Protein AF-A0A2N5JLS3-F1 (afdb_mo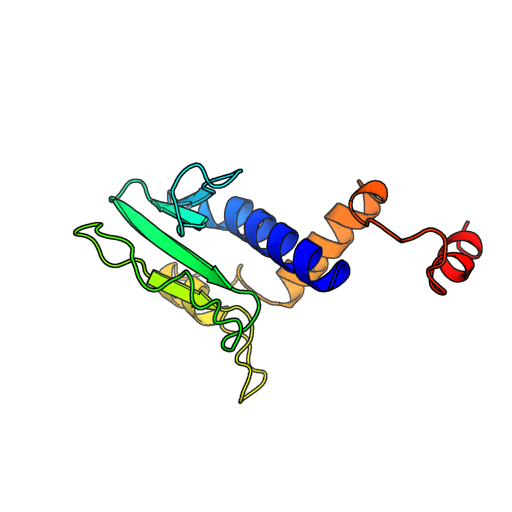nomer_lite)

Structure (mmCIF, N/CA/C/O backbone):
data_AF-A0A2N5JLS3-F1
#
_entry.id   AF-A0A2N5JLS3-F1
#
loop_
_atom_site.group_PDB
_atom_site.id
_atom_site.type_symbol
_atom_site.label_atom_id
_atom_site.label_alt_id
_atom_site.label_comp_id
_atom_site.label_asym_id
_atom_site.label_entity_id
_atom_site.label_seq_id
_atom_site.pdbx_PDB_ins_code
_atom_site.Cartn_x
_atom_site.Cartn_y
_atom_site.Cartn_z
_atom_site.occupancy
_atom_site.B_iso_or_equiv
_atom_site.auth_seq_id
_atom_site.auth_comp_id
_atom_site.auth_asym_id
_atom_site.auth_atom_id
_atom_site.pdbx_PDB_model_num
ATOM 1 N N . MET A 1 1 ? 4.395 8.371 -17.034 1.00 54.50 1 MET A N 1
ATOM 2 C CA . MET A 1 1 ? 2.921 8.276 -16.988 1.00 54.50 1 MET A CA 1
ATOM 3 C C . MET A 1 1 ? 2.427 6.828 -16.966 1.00 54.50 1 MET A C 1
ATOM 5 O O . MET A 1 1 ? 2.020 6.417 -15.894 1.00 54.50 1 MET A O 1
ATOM 9 N N . SER A 1 2 ? 2.507 6.022 -18.043 1.00 68.25 2 SER A N 1
ATOM 10 C CA . SER A 1 2 ? 1.970 4.631 -18.036 1.00 68.25 2 SER A CA 1
ATOM 11 C C . SER A 1 2 ? 2.539 3.747 -16.906 1.00 68.25 2 SER A C 1
ATOM 13 O O . SER A 1 2 ? 1.787 3.227 -16.084 1.00 68.25 2 SER A O 1
ATOM 15 N N . ALA A 1 3 ? 3.869 3.685 -16.768 1.00 73.19 3 ALA A N 1
ATOM 16 C CA . ALA A 1 3 ? 4.519 2.890 -15.718 1.00 73.19 3 ALA A CA 1
ATOM 17 C C . ALA A 1 3 ? 4.200 3.368 -14.288 1.00 73.19 3 ALA A C 1
ATOM 19 O O . ALA A 1 3 ? 4.138 2.563 -13.367 1.00 73.19 3 ALA A O 1
ATOM 20 N N . GLU A 1 4 ? 3.976 4.670 -14.088 1.00 76.12 4 GLU A N 1
ATOM 21 C CA . GLU A 1 4 ? 3.631 5.224 -12.770 1.00 76.12 4 GLU A CA 1
ATOM 22 C C . GLU A 1 4 ? 2.198 4.867 -12.366 1.00 76.12 4 GLU A C 1
ATOM 24 O O . GLU A 1 4 ? 1.950 4.607 -11.190 1.00 76.12 4 GLU A O 1
ATOM 29 N N . ASN A 1 5 ? 1.278 4.811 -13.334 1.00 78.44 5 ASN A N 1
ATOM 30 C CA . ASN A 1 5 ? -0.102 4.388 -13.104 1.00 78.44 5 ASN A CA 1
ATOM 31 C C . ASN A 1 5 ? -0.166 2.893 -12.771 1.00 78.44 5 ASN A C 1
ATOM 33 O O . ASN A 1 5 ? -0.782 2.517 -11.779 1.00 78.44 5 ASN A O 1
ATOM 37 N N . ILE A 1 6 ? 0.526 2.055 -13.552 1.00 85.75 6 ILE A N 1
ATOM 38 C CA . ILE A 1 6 ? 0.616 0.607 -13.302 1.00 85.75 6 ILE A CA 1
ATOM 39 C C . ILE A 1 6 ? 1.250 0.337 -11.933 1.00 85.75 6 ILE A C 1
ATOM 41 O O . ILE A 1 6 ? 0.764 -0.498 -11.180 1.00 85.75 6 ILE A O 1
ATOM 45 N N . LEU A 1 7 ? 2.291 1.090 -11.564 1.00 89.75 7 LEU A N 1
ATOM 46 C CA . LEU A 1 7 ? 2.918 0.971 -10.249 1.00 89.75 7 LEU A CA 1
ATOM 47 C C . LEU A 1 7 ? 1.947 1.283 -9.098 1.00 89.75 7 LEU A C 1
ATOM 49 O O . LEU A 1 7 ? 2.044 0.661 -8.044 1.00 89.75 7 LEU A O 1
ATOM 53 N N . GLY A 1 8 ? 1.025 2.233 -9.288 1.00 90.81 8 GLY A N 1
ATOM 54 C CA . GLY A 1 8 ? -0.049 2.507 -8.331 1.00 90.81 8 GLY A CA 1
ATOM 55 C C . GLY A 1 8 ? -0.992 1.315 -8.163 1.00 90.81 8 GLY A C 1
ATOM 56 O O . GLY A 1 8 ? -1.224 0.885 -7.039 1.00 90.81 8 GLY A O 1
ATOM 57 N N . LEU A 1 9 ? -1.439 0.725 -9.275 1.00 90.81 9 LEU A N 1
ATOM 58 C CA . LEU A 1 9 ? -2.318 -0.450 -9.264 1.00 90.81 9 LEU A CA 1
ATOM 59 C C . LEU A 1 9 ? -1.655 -1.664 -8.598 1.00 90.81 9 LEU A C 1
ATOM 61 O O . LEU A 1 9 ? -2.257 -2.306 -7.744 1.00 90.81 9 LEU A O 1
ATOM 65 N N . LEU A 1 10 ? -0.389 -1.937 -8.921 1.00 94.56 10 LEU A N 1
ATOM 66 C CA . LEU A 1 10 ? 0.373 -3.027 -8.303 1.00 94.56 10 LEU A CA 1
ATOM 67 C C . LEU A 1 10 ? 0.580 -2.807 -6.798 1.00 94.56 10 LEU A C 1
ATOM 69 O O . LEU A 1 10 ? 0.613 -3.762 -6.025 1.00 94.56 10 LEU A O 1
ATOM 73 N N . LEU A 1 11 ? 0.733 -1.551 -6.367 1.00 96.06 11 LEU A N 1
ATOM 74 C CA . LEU A 1 11 ? 0.821 -1.210 -4.948 1.00 96.06 11 LEU A CA 1
ATOM 75 C C . LEU A 1 11 ? -0.498 -1.493 -4.220 1.00 96.06 11 LEU A C 1
ATOM 77 O O . LEU A 1 11 ? -0.472 -2.031 -3.113 1.00 96.06 11 LEU A O 1
ATOM 81 N N . GLU A 1 12 ? -1.631 -1.142 -4.824 1.00 95.69 12 GLU A N 1
ATOM 82 C CA . GLU A 1 12 ? -2.954 -1.466 -4.284 1.00 95.69 12 GLU A CA 1
ATOM 83 C C . GLU A 1 12 ? -3.171 -2.981 -4.213 1.00 95.69 12 GLU A C 1
ATOM 85 O O . GLU A 1 12 ? -3.594 -3.487 -3.178 1.00 95.69 12 GLU A O 1
ATOM 90 N N . GLU A 1 13 ? -2.801 -3.728 -5.251 1.00 95.69 13 GLU A N 1
ATOM 91 C CA . GLU A 1 13 ? -2.924 -5.188 -5.270 1.00 95.69 13 GLU A CA 1
ATOM 92 C C . GLU A 1 13 ? -2.070 -5.859 -4.185 1.00 95.69 13 GLU A C 1
ATOM 94 O O . GLU A 1 13 ? -2.583 -6.650 -3.390 1.00 95.69 13 GLU A O 1
ATOM 99 N N . PHE A 1 14 ? -0.798 -5.463 -4.057 1.00 97.62 14 PHE A N 1
ATOM 100 C CA . PHE A 1 14 ? 0.079 -5.949 -2.989 1.00 97.62 14 PHE A CA 1
ATOM 101 C C . PHE A 1 14 ? -0.520 -5.697 -1.600 1.00 97.62 14 PHE A C 1
ATOM 103 O O . PHE A 1 14 ? -0.520 -6.571 -0.730 1.00 97.62 14 PHE A O 1
ATOM 110 N N . LEU A 1 15 ? -1.037 -4.488 -1.371 1.00 97.88 15 LEU A N 1
ATOM 111 C CA . LEU A 1 15 ? -1.662 -4.137 -0.102 1.00 97.88 15 LEU A CA 1
ATOM 112 C C . LEU A 1 15 ? -2.975 -4.890 0.120 1.00 97.88 15 LEU A C 1
ATOM 114 O O . LEU A 1 15 ? -3.245 -5.257 1.260 1.00 97.88 15 LEU A O 1
ATOM 118 N N . ALA A 1 16 ? -3.755 -5.170 -0.923 1.00 97.31 16 ALA A N 1
ATOM 119 C CA . ALA A 1 16 ? -4.970 -5.972 -0.819 1.00 97.31 16 ALA A CA 1
ATOM 120 C C . ALA A 1 16 ? -4.669 -7.385 -0.314 1.00 97.31 16 ALA A C 1
ATOM 122 O O . ALA A 1 16 ? -5.338 -7.844 0.609 1.00 97.31 16 ALA A O 1
ATOM 123 N N . GLU A 1 17 ? -3.618 -8.033 -0.825 1.00 96.50 17 GLU A N 1
ATOM 124 C CA . GLU A 1 17 ? -3.210 -9.356 -0.339 1.00 96.50 17 GLU A CA 1
ATOM 125 C C . GLU A 1 17 ? -2.772 -9.338 1.128 1.00 96.50 17 GLU A C 1
ATOM 127 O O . GLU A 1 17 ? -3.111 -10.239 1.894 1.00 96.50 17 GLU A O 1
ATOM 132 N N . LYS A 1 18 ? -1.992 -8.331 1.541 1.00 96.81 18 LYS A N 1
ATOM 133 C CA . LYS A 1 18 ? -1.418 -8.295 2.898 1.00 96.81 18 LYS A CA 1
ATOM 134 C C . LYS A 1 18 ? -2.379 -7.751 3.949 1.00 96.81 18 LYS A C 1
ATOM 136 O O . LYS A 1 18 ? -2.328 -8.187 5.097 1.00 96.81 18 LYS A O 1
ATOM 141 N N . LEU A 1 19 ? -3.212 -6.773 3.595 1.00 97.56 19 LEU A N 1
ATOM 142 C CA . LEU A 1 19 ? -4.124 -6.119 4.532 1.00 97.56 19 LEU A CA 1
ATOM 143 C C . LEU A 1 19 ? -5.433 -6.894 4.738 1.00 97.56 19 LEU A C 1
ATOM 145 O O . LEU A 1 19 ? -6.110 -6.645 5.740 1.00 97.56 19 LEU A O 1
ATOM 149 N N . ALA A 1 20 ? -5.754 -7.854 3.863 1.00 96.94 20 ALA A N 1
ATOM 150 C CA . ALA A 1 20 ? -6.901 -8.749 4.025 1.00 96.94 20 ALA A CA 1
ATOM 151 C C . ALA A 1 20 ? -6.882 -9.489 5.374 1.00 96.94 20 ALA A C 1
ATOM 153 O O . ALA A 1 20 ? -7.908 -9.552 6.052 1.00 96.94 20 ALA A O 1
ATOM 154 N N . ASP A 1 21 ? -5.703 -9.938 5.825 1.00 96.75 21 ASP A N 1
ATOM 155 C CA . ASP A 1 21 ? -5.505 -10.582 7.137 1.00 96.75 21 ASP A CA 1
ATOM 156 C C . ASP A 1 21 ? -5.936 -9.693 8.320 1.00 96.75 21 ASP A C 1
ATOM 158 O O . ASP A 1 21 ? -6.214 -10.184 9.414 1.00 96.75 21 ASP A O 1
ATOM 162 N N . TYR A 1 22 ? -5.987 -8.377 8.108 1.00 96.81 22 TYR A N 1
ATOM 163 C CA . TYR A 1 22 ? -6.342 -7.372 9.108 1.00 96.81 22 TYR A CA 1
ATOM 164 C C . TYR A 1 22 ? -7.720 -6.746 8.847 1.00 96.81 22 TYR A C 1
ATOM 166 O O . TYR A 1 22 ? -8.037 -5.690 9.396 1.00 96.81 22 TYR A O 1
ATOM 174 N N . GLY A 1 23 ? -8.542 -7.382 8.004 1.00 97.25 23 GLY A N 1
ATOM 175 C CA . GLY A 1 23 ? -9.922 -6.980 7.733 1.00 97.25 23 GLY A CA 1
ATOM 176 C C . GLY A 1 23 ? -10.073 -5.787 6.791 1.00 97.25 23 GLY A C 1
ATOM 177 O O . GLY A 1 23 ? -11.149 -5.190 6.764 1.00 97.25 23 GLY A O 1
ATOM 178 N N . TRP A 1 24 ? -9.025 -5.421 6.047 1.00 97.62 24 TRP A N 1
ATOM 179 C CA . TRP A 1 24 ? -9.123 -4.413 4.991 1.00 97.62 24 TRP A CA 1
ATOM 180 C C . TRP A 1 24 ? -9.487 -5.039 3.651 1.00 97.62 24 TRP A C 1
ATOM 182 O O . TRP A 1 24 ? -8.998 -6.108 3.297 1.00 97.62 24 TRP A O 1
ATOM 192 N N . TYR A 1 25 ? -10.270 -4.306 2.870 1.00 96.25 25 TYR A N 1
ATOM 193 C CA . TYR A 1 25 ? -10.689 -4.686 1.531 1.00 96.25 25 TYR A CA 1
ATOM 194 C C . TYR A 1 25 ? -10.490 -3.515 0.575 1.00 96.25 25 TYR A C 1
ATOM 196 O O . TYR A 1 25 ? -10.831 -2.374 0.894 1.00 96.25 25 TYR A O 1
ATOM 204 N N . CYS A 1 26 ? -9.921 -3.804 -0.594 1.00 95.62 26 CYS A N 1
ATOM 205 C CA . CYS A 1 26 ? -9.687 -2.805 -1.628 1.00 95.62 26 CYS A CA 1
ATOM 206 C C . CYS A 1 26 ? -11.007 -2.397 -2.303 1.00 95.62 26 CYS A C 1
ATOM 208 O O . CYS A 1 26 ? -11.832 -3.242 -2.660 1.00 95.62 26 CYS A O 1
ATOM 210 N N . CYS A 1 27 ? -11.211 -1.094 -2.480 1.00 93.25 27 CYS A N 1
ATOM 211 C CA . CYS A 1 27 ? -12.383 -0.489 -3.107 1.00 93.25 27 CYS A CA 1
ATOM 212 C C . CYS A 1 27 ? -12.215 -0.430 -4.633 1.00 93.25 27 CYS A C 1
ATOM 214 O O . CYS A 1 27 ? -12.216 0.646 -5.233 1.00 93.25 27 CYS A O 1
ATOM 216 N N . TRP A 1 28 ? -12.085 -1.603 -5.257 1.00 91.94 28 TRP A N 1
ATOM 217 C CA . TRP A 1 28 ? -11.820 -1.746 -6.690 1.00 91.94 28 TRP A CA 1
ATOM 218 C C . TRP A 1 28 ? -12.772 -0.928 -7.567 1.00 91.94 28 TRP A C 1
ATOM 220 O O . TRP A 1 28 ? -13.974 -0.828 -7.295 1.00 91.94 28 TRP A O 1
ATOM 230 N N . GLY A 1 29 ? -12.227 -0.361 -8.645 1.00 85.50 29 GLY A N 1
ATOM 231 C CA . GLY A 1 29 ? -13.005 0.387 -9.633 1.00 85.50 29 GLY A CA 1
ATOM 232 C C . GLY A 1 29 ? -13.674 1.648 -9.081 1.00 85.50 29 GLY A C 1
ATOM 233 O O . GLY A 1 29 ? -14.721 2.032 -9.591 1.00 85.50 29 GLY A O 1
ATOM 234 N N . GLU A 1 30 ? -13.108 2.262 -8.036 1.00 84.38 30 GLU A N 1
ATOM 235 C CA . GLU A 1 30 ? -13.668 3.453 -7.379 1.00 84.38 30 GLU A CA 1
ATOM 236 C C . GLU A 1 30 ? -15.066 3.205 -6.774 1.00 84.38 30 GLU A C 1
ATOM 238 O O . GLU A 1 30 ? -15.926 4.086 -6.733 1.00 84.38 30 GLU A O 1
ATOM 243 N N . SER A 1 31 ? -15.300 1.991 -6.256 1.00 84.88 31 SER A N 1
ATOM 244 C CA . SER A 1 31 ? -16.564 1.631 -5.587 1.00 84.88 31 SER A CA 1
ATOM 245 C C . SER A 1 31 ? -16.900 2.562 -4.410 1.00 84.88 31 SER A C 1
ATOM 247 O O . SER A 1 31 ? -18.071 2.772 -4.090 1.00 84.88 31 SER A O 1
ATOM 249 N N . VAL A 1 32 ? -15.872 3.146 -3.781 1.00 84.44 32 VAL A N 1
ATOM 250 C CA . VAL A 1 32 ? -15.986 4.216 -2.786 1.00 84.44 32 VAL A CA 1
ATOM 251 C C . VAL A 1 32 ? -15.122 5.389 -3.239 1.00 84.44 32 VAL A C 1
ATOM 253 O O . VAL A 1 32 ? -13.911 5.264 -3.393 1.00 84.44 32 VAL A O 1
ATOM 256 N N . GLN A 1 33 ? -15.741 6.551 -3.441 1.00 82.94 33 GLN A N 1
ATOM 257 C CA . GLN A 1 33 ? -15.033 7.721 -3.961 1.00 82.94 33 GLN A CA 1
ATOM 258 C C . GLN A 1 33 ? -13.884 8.150 -3.041 1.00 82.94 33 GLN A C 1
ATOM 260 O O . GLN A 1 33 ? -14.085 8.395 -1.849 1.00 82.94 33 GLN A O 1
ATOM 265 N N . HIS A 1 34 ? -12.700 8.323 -3.634 1.00 82.94 34 HIS A N 1
ATOM 266 C CA . HIS A 1 34 ? -11.471 8.787 -2.977 1.00 82.94 34 HIS A CA 1
ATOM 267 C C . HIS A 1 34 ? -10.942 7.896 -1.837 1.00 82.94 34 HIS A C 1
ATOM 269 O O . HIS A 1 34 ? -10.138 8.369 -1.026 1.00 82.94 34 HIS A O 1
ATOM 275 N N . VAL A 1 35 ? -11.384 6.641 -1.766 1.00 89.81 35 VAL A N 1
ATOM 276 C CA . VAL A 1 35 ? -10.936 5.649 -0.787 1.00 89.81 35 VAL A CA 1
ATOM 277 C C . VAL A 1 35 ? -10.439 4.426 -1.539 1.00 89.81 35 VAL A C 1
ATOM 279 O O . VAL A 1 35 ? -11.159 3.898 -2.380 1.00 89.81 35 VAL A O 1
ATOM 282 N N . ASP A 1 36 ? -9.250 3.950 -1.181 1.00 93.75 36 ASP A N 1
ATOM 283 C CA . ASP A 1 36 ? -8.654 2.775 -1.820 1.00 93.75 36 ASP A CA 1
ATOM 284 C C . ASP A 1 36 ? -8.908 1.515 -0.989 1.00 93.75 36 ASP A C 1
ATOM 286 O O . ASP A 1 36 ? -9.071 0.435 -1.544 1.00 93.75 36 ASP A O 1
ATOM 290 N N . PHE A 1 37 ? -9.010 1.639 0.342 1.00 95.88 37 PHE A N 1
ATOM 291 C CA . PHE A 1 37 ? -9.351 0.526 1.228 1.00 95.88 37 PHE A CA 1
ATOM 292 C C . PHE A 1 37 ? -10.364 0.911 2.306 1.00 95.88 37 PHE A C 1
ATOM 294 O O . PHE A 1 37 ? -10.288 1.988 2.903 1.00 95.88 37 PHE A O 1
ATOM 301 N N . CYS A 1 38 ? -11.258 -0.023 2.619 1.00 95.12 38 CYS A N 1
ATOM 302 C CA . CYS A 1 38 ? -12.155 0.034 3.768 1.00 95.12 38 CYS A CA 1
ATOM 303 C C . CYS A 1 38 ? -11.879 -1.137 4.718 1.00 95.12 38 CYS A C 1
ATOM 305 O O . CYS A 1 38 ? -11.518 -2.228 4.281 1.00 95.12 38 CYS A O 1
ATOM 307 N N . ASN A 1 39 ? -12.031 -0.917 6.020 1.00 95.69 39 ASN A N 1
ATOM 308 C CA . ASN A 1 39 ? -11.907 -1.963 7.031 1.00 95.69 39 ASN A CA 1
ATOM 309 C C . ASN A 1 39 ? -13.283 -2.353 7.592 1.00 95.69 39 ASN A C 1
ATOM 311 O O . ASN A 1 39 ? -14.214 -1.544 7.590 1.00 95.69 39 ASN A O 1
ATOM 315 N N . VAL A 1 40 ? -13.408 -3.574 8.120 1.00 94.56 40 VAL A N 1
ATOM 316 C CA . VAL A 1 40 ? -14.609 -4.039 8.841 1.00 94.56 40 VAL A CA 1
ATOM 317 C C . VAL A 1 40 ? -14.992 -3.155 10.034 1.00 94.56 40 VAL A C 1
ATOM 319 O O . VAL A 1 40 ? -16.165 -3.101 10.396 1.00 94.56 40 VAL A O 1
ATOM 322 N N . ASP A 1 41 ? -14.030 -2.447 10.632 1.00 92.88 41 ASP A N 1
ATOM 323 C CA . ASP A 1 41 ? -14.259 -1.492 11.722 1.00 92.88 41 ASP A CA 1
ATOM 324 C C . ASP A 1 41 ? -14.752 -0.106 11.247 1.00 92.88 41 ASP A C 1
ATOM 326 O O . ASP A 1 41 ? -15.049 0.772 12.061 1.00 92.88 41 ASP A O 1
ATOM 330 N N . GLY A 1 42 ? -14.875 0.092 9.929 1.00 90.88 42 GLY A N 1
ATOM 331 C CA . GLY A 1 42 ? -15.290 1.343 9.301 1.00 90.88 42 GLY A CA 1
ATOM 332 C C . GLY A 1 42 ? -14.151 2.328 9.023 1.00 90.88 42 GLY A C 1
ATOM 333 O O . GLY A 1 42 ? -14.421 3.438 8.568 1.00 90.88 42 GLY A O 1
ATOM 334 N N . SER A 1 43 ? -12.894 1.965 9.280 1.00 92.19 43 SER A N 1
ATOM 335 C CA . SER A 1 43 ? -11.732 2.778 8.909 1.00 92.19 43 SER A CA 1
ATOM 336 C C . SER A 1 43 ? -11.583 2.869 7.390 1.00 92.19 43 SER A C 1
ATOM 338 O O . SER A 1 43 ? -11.838 1.908 6.663 1.00 92.19 43 SER A O 1
ATOM 340 N N . LEU A 1 44 ? -11.139 4.032 6.911 1.00 93.69 44 LEU A N 1
ATOM 341 C CA . LEU A 1 44 ? -10.941 4.323 5.491 1.00 93.69 44 LEU A CA 1
ATOM 342 C C . LEU A 1 44 ? -9.485 4.710 5.252 1.00 93.69 44 LEU A C 1
ATOM 344 O O . LEU A 1 44 ? -8.933 5.515 6.003 1.00 93.69 44 LEU A O 1
ATOM 348 N N . LEU A 1 45 ? -8.886 4.170 4.195 1.00 94.25 45 LEU A N 1
ATOM 349 C CA . LEU A 1 45 ? -7.492 4.395 3.836 1.00 94.25 45 LEU A CA 1
ATOM 350 C C . LEU A 1 45 ? -7.380 4.777 2.360 1.00 94.25 45 LEU A C 1
ATOM 352 O O . LEU A 1 45 ? -7.960 4.141 1.483 1.00 94.25 45 LEU A O 1
ATOM 356 N N . GLN A 1 46 ? -6.593 5.813 2.109 1.00 93.50 46 GLN A N 1
ATOM 357 C CA . GLN A 1 46 ? -6.141 6.236 0.797 1.00 93.50 46 GLN A CA 1
ATOM 358 C C . GLN A 1 46 ? -4.628 6.022 0.702 1.00 93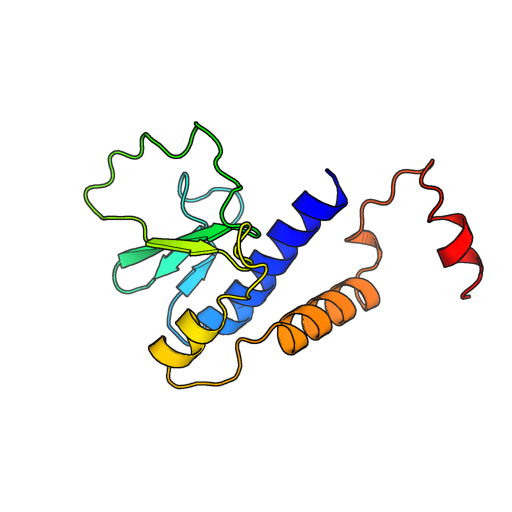.50 46 GLN A C 1
ATOM 360 O O . GLN A 1 46 ? -3.859 6.506 1.540 1.00 93.50 46 GLN A O 1
ATOM 365 N N . VAL A 1 47 ? -4.205 5.310 -0.331 1.00 93.88 47 VAL A N 1
ATOM 366 C CA . VAL A 1 47 ? -2.837 4.917 -0.632 1.00 93.88 47 VAL A CA 1
ATOM 367 C C . VAL A 1 47 ? -2.303 5.771 -1.772 1.00 93.88 47 VAL A C 1
ATOM 369 O O . VAL A 1 47 ? -2.976 6.087 -2.746 1.00 93.88 47 VAL A O 1
ATOM 372 N N . LYS A 1 48 ? -1.041 6.173 -1.654 1.00 91.25 48 LYS A N 1
ATOM 373 C CA . LYS A 1 48 ? -0.328 6.882 -2.715 1.00 91.25 48 LYS A CA 1
ATOM 374 C C . LYS A 1 48 ? 1.041 6.271 -2.926 1.00 91.25 48 LYS A C 1
ATOM 376 O O . LYS A 1 48 ? 1.727 5.902 -1.978 1.00 91.25 48 LYS A O 1
ATOM 381 N N . ASN A 1 49 ? 1.510 6.248 -4.165 1.00 91.69 49 ASN A N 1
ATOM 382 C CA . ASN A 1 49 ? 2.884 5.828 -4.422 1.00 91.69 49 ASN A CA 1
ATOM 383 C C . ASN A 1 49 ? 3.902 6.847 -3.861 1.00 91.69 49 ASN A C 1
ATOM 385 O O . ASN A 1 49 ? 4.945 6.460 -3.334 1.00 91.69 49 ASN A O 1
ATOM 389 N N . ARG A 1 50 ? 3.593 8.153 -3.910 1.00 90.56 50 ARG A N 1
ATOM 390 C CA . ARG A 1 50 ? 4.494 9.218 -3.441 1.00 90.56 50 ARG A CA 1
ATOM 391 C C . ARG A 1 50 ? 3.772 10.294 -2.627 1.00 90.56 50 ARG A C 1
ATOM 393 O O . ARG A 1 50 ? 2.593 10.567 -2.838 1.00 90.56 50 ARG A O 1
ATOM 400 N N . SER A 1 51 ? 4.482 10.935 -1.696 1.00 85.38 51 SER A N 1
ATOM 401 C CA . SER A 1 51 ? 3.881 11.952 -0.815 1.00 85.38 51 SER A CA 1
ATOM 402 C C . SER A 1 51 ? 3.457 13.241 -1.530 1.00 85.38 51 SER A C 1
ATOM 404 O O . SER A 1 51 ? 2.531 13.907 -1.078 1.00 85.38 51 SER A O 1
ATOM 406 N N . ASN A 1 52 ? 4.092 13.587 -2.654 1.00 79.50 52 ASN A N 1
ATOM 407 C CA . ASN A 1 52 ? 3.755 14.764 -3.462 1.00 79.50 52 ASN A CA 1
ATOM 408 C C . ASN A 1 52 ? 2.711 14.481 -4.553 1.00 79.50 52 ASN A C 1
ATOM 410 O O . ASN A 1 52 ? 2.454 15.346 -5.389 1.00 79.50 52 ASN A O 1
ATOM 414 N N . THR A 1 53 ? 2.115 13.286 -4.575 1.00 62.56 53 THR A N 1
ATOM 415 C CA . THR A 1 53 ? 1.026 12.955 -5.496 1.00 62.56 53 THR A CA 1
ATOM 416 C C . THR A 1 53 ? -0.269 13.590 -4.981 1.00 62.56 53 THR A C 1
ATOM 418 O O . THR A 1 53 ? -1.158 12.928 -4.447 1.00 62.56 53 THR A O 1
ATOM 421 N N . GLU A 1 54 ? -0.364 14.914 -5.040 1.00 49.38 54 GLU A N 1
ATOM 422 C CA . GLU A 1 54 ? -1.533 15.672 -4.605 1.00 49.38 54 GLU A CA 1
ATOM 423 C C . GLU A 1 54 ? -2.368 16.051 -5.828 1.00 49.38 54 GLU A C 1
ATOM 425 O O . GLU A 1 54 ? -2.096 17.036 -6.505 1.00 49.38 54 GLU A O 1
ATOM 430 N N . ASN A 1 55 ? -3.389 15.243 -6.134 1.00 47.47 55 ASN A N 1
ATOM 431 C CA . ASN A 1 55 ? -4.432 15.682 -7.050 1.00 47.47 55 ASN A CA 1
ATOM 432 C C . ASN A 1 55 ? -5.415 16.568 -6.269 1.00 47.47 55 ASN A C 1
ATOM 434 O O . ASN A 1 55 ? -5.918 16.192 -5.200 1.00 47.47 55 ASN A O 1
ATOM 438 N N . SER A 1 56 ? -5.684 17.752 -6.816 1.00 42.34 56 SER A N 1
ATOM 439 C CA . SER A 1 56 ? -6.557 18.806 -6.274 1.00 42.34 56 SER A CA 1
ATOM 440 C C . SER A 1 56 ? -8.029 18.389 -6.113 1.00 42.34 56 SER A C 1
ATOM 442 O O . SER A 1 56 ? -8.831 19.133 -5.549 1.00 42.34 56 SER A O 1
ATOM 444 N N . SER A 1 57 ? -8.383 17.183 -6.560 1.00 47.03 57 SER A N 1
ATOM 445 C CA . SER A 1 57 ? -9.688 16.540 -6.405 1.00 47.03 57 SER A CA 1
ATOM 446 C C . SER A 1 57 ? -9.885 15.822 -5.060 1.00 47.03 57 SER A C 1
ATOM 448 O O . SER A 1 57 ? -11.015 15.488 -4.724 1.00 47.03 57 SER A O 1
ATOM 450 N N . SER A 1 58 ? -8.841 15.642 -4.238 1.00 49.44 58 SER A N 1
ATOM 451 C CA . SER A 1 58 ? -8.941 14.952 -2.931 1.00 49.44 58 SER A CA 1
ATOM 452 C C . SER A 1 58 ? -9.499 15.805 -1.772 1.00 49.44 58 SER A C 1
ATOM 454 O O . SER A 1 58 ? -9.470 15.387 -0.613 1.00 49.44 58 SER A O 1
ATOM 456 N N . SER A 1 59 ? -10.016 17.002 -2.068 1.00 45.59 59 SER A N 1
ATOM 457 C CA . SER A 1 59 ? -10.352 18.032 -1.070 1.00 45.59 59 SER A CA 1
ATOM 458 C C . SER A 1 59 ? -11.837 18.113 -0.695 1.00 45.59 59 SER A C 1
ATOM 460 O O . SER A 1 59 ? -12.214 18.989 0.083 1.00 45.59 59 SER A O 1
ATOM 462 N N . LYS A 1 60 ? -12.717 17.273 -1.257 1.00 50.31 60 LYS A N 1
ATOM 463 C CA . LYS A 1 60 ? -14.172 17.401 -1.051 1.00 50.31 60 LYS A CA 1
ATOM 464 C C . LYS A 1 60 ? -14.880 16.057 -0.919 1.00 50.31 60 LYS A C 1
ATOM 466 O O . LYS A 1 60 ? -15.730 15.719 -1.732 1.00 50.31 60 LYS A O 1
ATOM 471 N N . VAL A 1 61 ? -14.609 15.337 0.164 1.00 50.34 61 VAL A N 1
ATOM 472 C CA . VAL A 1 61 ? -15.453 14.205 0.564 1.00 50.34 61 VAL A CA 1
ATOM 473 C C . VAL A 1 61 ? -16.159 14.553 1.865 1.00 50.34 61 VAL A C 1
ATOM 475 O O . VAL A 1 61 ? -15.543 14.661 2.919 1.00 50.34 61 VAL A O 1
ATOM 478 N N . ARG A 1 62 ? -17.477 14.772 1.781 1.00 51.62 62 ARG A N 1
ATOM 479 C CA . ARG A 1 62 ? -18.379 14.963 2.930 1.00 51.62 62 ARG A CA 1
ATOM 480 C C . ARG A 1 62 ? -18.719 13.609 3.573 1.00 51.62 62 ARG A C 1
ATOM 482 O O . ARG A 1 62 ? -19.888 13.266 3.711 1.00 51.62 62 ARG A O 1
ATOM 489 N N . ILE A 1 63 ? -17.714 12.831 3.960 1.00 54.06 63 ILE A N 1
ATOM 490 C CA . ILE A 1 63 ? -17.914 11.675 4.842 1.00 54.06 63 ILE A CA 1
ATOM 491 C C . ILE A 1 63 ? -17.575 12.153 6.255 1.00 54.06 63 ILE A C 1
ATOM 493 O O . ILE A 1 63 ? -16.576 12.832 6.467 1.00 54.06 63 ILE A O 1
ATOM 497 N N . LYS A 1 64 ? -18.433 11.856 7.238 1.00 58.59 64 LYS A N 1
ATOM 498 C CA . LYS A 1 64 ? -18.251 12.265 8.649 1.00 58.59 64 LYS A CA 1
ATOM 499 C C . LYS A 1 64 ? -17.034 11.607 9.326 1.00 58.59 64 LYS A C 1
ATOM 501 O O . LYS A 1 64 ? -16.809 11.824 10.512 1.00 58.59 64 LYS A O 1
ATOM 506 N N . GLN A 1 65 ? -16.285 10.798 8.586 1.00 67.25 65 GLN A N 1
ATOM 507 C CA . GLN A 1 65 ? -15.200 9.953 9.050 1.00 67.25 65 GLN A CA 1
ATOM 508 C C . GLN A 1 65 ? -13.909 10.364 8.327 1.00 67.25 65 GLN A C 1
ATOM 510 O O . GLN A 1 65 ? -13.928 10.518 7.102 1.00 67.25 65 GLN A O 1
ATOM 515 N N . PRO A 1 66 ? -12.806 10.591 9.057 1.00 82.31 66 PRO A N 1
ATOM 516 C CA . PRO A 1 66 ? -11.538 10.961 8.445 1.00 82.31 66 PRO A CA 1
ATOM 517 C C . PRO A 1 66 ? -10.979 9.789 7.627 1.00 82.31 66 PRO A C 1
ATOM 519 O O . PRO A 1 66 ? -10.896 8.670 8.124 1.00 82.31 66 PRO A O 1
ATOM 522 N N . ILE A 1 67 ? -10.584 10.061 6.380 1.00 87.94 67 ILE A N 1
ATOM 523 C CA . ILE A 1 67 ? -9.863 9.105 5.531 1.00 87.94 67 ILE A CA 1
ATOM 524 C C . ILE A 1 67 ? -8.376 9.211 5.873 1.00 87.94 67 ILE A C 1
ATOM 526 O O . ILE A 1 67 ? -7.776 10.283 5.733 1.00 87.94 67 ILE A O 1
ATOM 530 N N . GLU A 1 68 ? -7.783 8.112 6.328 1.00 92.00 68 GLU A N 1
ATOM 531 C CA . GLU A 1 68 ? -6.351 8.023 6.583 1.00 92.00 68 GLU A CA 1
ATOM 532 C C . GLU A 1 68 ? -5.584 8.048 5.257 1.00 92.00 68 GLU A C 1
ATOM 534 O O . GLU A 1 68 ? -5.976 7.399 4.293 1.00 92.00 68 GLU A O 1
ATOM 539 N N . LYS A 1 69 ? -4.489 8.810 5.184 1.00 92.31 69 LYS A N 1
ATOM 540 C CA . LYS A 1 69 ? -3.660 8.914 3.977 1.00 92.31 69 LYS A CA 1
ATOM 541 C C . LYS A 1 69 ? -2.289 8.319 4.250 1.00 92.31 69 LYS A C 1
ATOM 543 O O . LYS A 1 69 ? -1.555 8.831 5.094 1.00 92.31 69 LYS A O 1
ATOM 548 N N . TRP A 1 70 ? -1.917 7.297 3.492 1.00 95.38 70 TRP A N 1
ATOM 549 C CA . TRP A 1 70 ? -0.594 6.683 3.528 1.00 95.38 70 TRP A CA 1
ATOM 550 C C . TRP A 1 70 ? 0.089 6.812 2.165 1.00 95.38 70 TRP A C 1
ATOM 552 O O . TRP A 1 70 ? -0.563 6.831 1.123 1.00 95.38 70 TRP A O 1
ATOM 562 N N . HIS A 1 71 ? 1.415 6.925 2.162 1.00 95.31 71 HIS A N 1
ATOM 563 C CA . HIS A 1 71 ? 2.197 6.959 0.931 1.00 95.31 71 HIS A CA 1
ATOM 564 C C . HIS A 1 71 ? 3.406 6.038 1.024 1.00 95.31 71 HIS A C 1
ATOM 566 O O . HIS A 1 71 ? 4.061 6.017 2.060 1.00 95.31 71 HIS A O 1
ATOM 572 N N . ARG A 1 72 ? 3.756 5.344 -0.062 1.00 96.31 72 ARG A N 1
ATOM 573 C CA . ARG A 1 72 ? 4.901 4.424 -0.086 1.00 96.31 72 ARG A CA 1
ATOM 574 C C . ARG A 1 72 ? 6.233 5.150 0.071 1.00 96.31 72 ARG A C 1
ATOM 576 O O . ARG A 1 72 ? 7.027 4.762 0.924 1.00 96.31 72 ARG A O 1
ATOM 583 N N . VAL A 1 73 ? 6.462 6.206 -0.717 1.00 95.25 73 VAL A N 1
ATOM 584 C CA . VAL A 1 73 ? 7.733 6.952 -0.760 1.00 95.25 73 VAL A CA 1
ATOM 585 C C . VAL A 1 73 ? 7.539 8.415 -0.375 1.00 95.25 73 VAL A C 1
ATOM 587 O O . VAL A 1 73 ? 6.705 9.125 -0.947 1.00 95.25 73 VAL A O 1
ATOM 590 N N . ASP A 1 74 ? 8.354 8.907 0.553 1.00 92.75 74 ASP A N 1
ATOM 591 C CA . ASP A 1 74 ? 8.435 10.336 0.839 1.00 92.75 74 ASP A CA 1
ATOM 592 C C . ASP A 1 74 ? 9.190 11.066 -0.287 1.00 92.75 74 ASP A C 1
ATOM 594 O O . ASP A 1 74 ? 10.347 10.769 -0.578 1.00 92.75 74 ASP A O 1
ATOM 598 N N . ALA A 1 75 ? 8.549 12.034 -0.941 1.00 89.69 75 ALA A N 1
ATOM 599 C CA . ALA A 1 75 ? 9.146 12.791 -2.038 1.00 89.69 75 ALA A CA 1
ATOM 600 C C . ALA A 1 75 ? 10.354 13.647 -1.620 1.00 89.69 75 ALA A C 1
ATOM 602 O O . ALA A 1 75 ? 11.203 13.923 -2.464 1.00 89.69 75 ALA A O 1
ATOM 603 N N . LYS A 1 76 ? 10.429 14.081 -0.354 1.00 89.06 76 LYS A N 1
ATOM 604 C CA . LYS A 1 76 ? 11.504 14.947 0.151 1.00 89.06 76 LYS A CA 1
ATOM 605 C C . LYS A 1 76 ? 12.704 14.137 0.617 1.00 89.06 76 LYS A C 1
ATOM 607 O O . LYS A 1 76 ? 13.833 14.528 0.345 1.00 89.06 76 LYS A O 1
ATOM 612 N N . THR A 1 77 ? 12.465 13.038 1.332 1.00 92.44 77 THR A N 1
ATOM 613 C CA . THR A 1 77 ? 13.548 12.239 1.933 1.00 92.44 77 THR A CA 1
ATOM 614 C C . THR A 1 77 ? 13.905 10.991 1.131 1.00 92.44 77 THR A C 1
ATOM 616 O O . THR A 1 77 ? 14.952 10.400 1.371 1.00 92.44 77 THR A O 1
ATOM 619 N N . GLY A 1 78 ? 13.039 10.555 0.210 1.00 91.69 78 GLY A N 1
ATOM 620 C CA . GLY A 1 78 ? 13.178 9.284 -0.508 1.00 91.69 78 GLY A CA 1
ATOM 621 C C . GLY A 1 78 ? 12.927 8.050 0.363 1.00 91.69 78 GLY A C 1
ATOM 622 O O . GLY A 1 78 ? 13.119 6.931 -0.097 1.00 91.69 78 GLY A O 1
ATOM 623 N N . SER A 1 79 ? 12.514 8.230 1.620 1.00 94.25 79 SER A N 1
ATOM 624 C CA . SER A 1 79 ? 12.342 7.128 2.568 1.00 94.25 79 SER A CA 1
ATOM 625 C C . SER A 1 79 ? 11.033 6.380 2.332 1.00 94.25 79 SER A C 1
ATOM 627 O O . SER A 1 79 ? 9.990 6.997 2.098 1.00 94.25 79 SER A O 1
ATOM 629 N N . TYR A 1 80 ? 11.079 5.057 2.473 1.00 96.94 80 TYR A N 1
ATOM 630 C CA . TYR A 1 80 ? 9.890 4.212 2.437 1.00 96.94 80 TYR A CA 1
ATOM 631 C C . TYR A 1 80 ? 9.108 4.271 3.755 1.00 96.94 80 TYR A C 1
ATOM 633 O O . TYR A 1 80 ? 9.695 4.365 4.835 1.00 96.94 80 TYR A O 1
ATOM 641 N N . ARG A 1 81 ? 7.775 4.186 3.685 1.00 96.81 81 ARG A N 1
ATOM 642 C CA . ARG A 1 81 ? 6.878 4.274 4.857 1.00 96.81 81 ARG A CA 1
ATOM 643 C C . ARG A 1 81 ? 6.251 2.946 5.277 1.00 96.81 81 ARG A C 1
ATOM 645 O O . ARG A 1 81 ? 5.267 2.939 6.015 1.00 96.81 81 ARG A O 1
ATOM 652 N N . TRP A 1 82 ? 6.828 1.825 4.857 1.00 97.75 82 TRP A N 1
ATOM 653 C CA . TRP A 1 82 ? 6.354 0.484 5.211 1.00 97.75 82 TRP A CA 1
ATOM 654 C C . TRP A 1 82 ? 6.304 0.222 6.724 1.00 97.75 82 TRP A C 1
ATOM 656 O O . TRP A 1 82 ? 5.420 -0.492 7.197 1.00 97.75 82 TRP A O 1
ATOM 666 N N . SER A 1 83 ? 7.183 0.874 7.497 1.00 96.88 83 SER A N 1
ATOM 667 C CA . SER A 1 83 ? 7.204 0.784 8.964 1.00 96.88 83 SER A CA 1
ATOM 668 C C . SER A 1 83 ? 5.871 1.151 9.618 1.00 96.88 83 SER A C 1
ATOM 670 O O . SER A 1 83 ? 5.573 0.649 10.696 1.00 96.88 83 SER A O 1
ATOM 672 N N . TYR A 1 84 ? 5.042 1.968 8.960 1.00 96.56 84 TYR A N 1
ATOM 673 C CA . TYR A 1 84 ? 3.685 2.268 9.409 1.00 96.56 84 TYR A CA 1
ATOM 674 C C . TYR A 1 84 ? 2.859 0.985 9.627 1.00 96.56 84 TYR A C 1
ATOM 676 O O . TYR A 1 84 ? 2.342 0.770 10.723 1.00 96.56 84 TYR A O 1
ATOM 684 N N . PHE A 1 85 ? 2.781 0.106 8.622 1.00 97.12 85 PHE A N 1
ATOM 685 C CA . PHE A 1 85 ? 1.998 -1.131 8.711 1.00 97.12 85 PHE A CA 1
ATOM 686 C C . PHE A 1 85 ? 2.658 -2.160 9.628 1.00 97.12 85 PHE A C 1
ATOM 688 O O . PHE A 1 85 ? 1.975 -2.791 10.432 1.00 97.12 85 PHE A O 1
ATOM 695 N N . ASN A 1 86 ? 3.987 -2.275 9.564 1.00 97.62 86 ASN A N 1
ATOM 696 C CA . ASN A 1 86 ? 4.756 -3.174 10.426 1.00 97.62 86 ASN A CA 1
ATOM 697 C C . ASN A 1 86 ? 4.550 -2.863 11.911 1.00 97.62 86 ASN A C 1
ATOM 699 O O . ASN A 1 86 ? 4.286 -3.768 12.697 1.00 97.62 86 ASN A O 1
ATOM 703 N N . ASN A 1 87 ? 4.585 -1.583 12.290 1.00 97.75 87 ASN A N 1
ATOM 704 C CA . ASN A 1 87 ? 4.340 -1.161 13.667 1.00 97.75 87 ASN A CA 1
ATOM 705 C C . ASN A 1 87 ? 2.871 -1.353 14.066 1.00 97.75 87 ASN A C 1
ATOM 707 O O . ASN A 1 87 ? 2.594 -1.787 15.180 1.00 97.75 87 ASN A O 1
ATOM 711 N N . LYS A 1 88 ? 1.927 -1.045 13.162 1.00 96.25 88 LYS A N 1
ATOM 712 C CA . LYS A 1 88 ? 0.482 -1.159 13.422 1.00 96.25 88 LYS A CA 1
ATOM 713 C C . LYS A 1 88 ? 0.046 -2.603 13.671 1.00 96.25 88 LYS A C 1
ATOM 715 O O . LYS A 1 88 ? -0.785 -2.840 14.541 1.00 96.25 88 LYS A O 1
ATOM 720 N N . TYR A 1 89 ? 0.613 -3.553 12.930 1.00 96.69 89 TYR A N 1
ATOM 721 C CA . TYR A 1 89 ? 0.224 -4.965 12.986 1.00 96.69 89 TYR A CA 1
ATOM 722 C C . TYR A 1 89 ? 1.277 -5.883 13.611 1.00 96.69 89 TYR A C 1
ATOM 724 O O . TYR A 1 89 ? 1.114 -7.101 13.578 1.00 96.69 89 TYR A O 1
ATOM 732 N N . ASN A 1 90 ? 2.342 -5.306 14.177 1.00 96.81 90 ASN A N 1
ATOM 733 C CA . ASN A 1 90 ? 3.465 -6.018 14.784 1.00 96.81 90 ASN A CA 1
ATOM 734 C C . ASN A 1 90 ? 4.009 -7.146 13.881 1.00 96.81 90 ASN A C 1
ATOM 736 O O . ASN A 1 90 ? 4.023 -8.321 14.247 1.00 96.81 90 ASN A O 1
ATOM 740 N N . THR A 1 91 ? 4.403 -6.777 12.664 1.00 96.44 91 THR A N 1
ATOM 741 C CA . THR A 1 91 ? 4.877 -7.688 11.612 1.00 96.44 91 THR A CA 1
ATOM 742 C C . THR A 1 91 ? 6.047 -7.063 10.850 1.00 96.44 91 THR A C 1
ATOM 744 O O . THR A 1 91 ? 6.346 -5.889 11.029 1.00 96.44 91 THR A O 1
ATOM 747 N N . ASP A 1 92 ? 6.706 -7.832 9.992 1.00 95.50 92 ASP A N 1
ATOM 748 C CA . ASP A 1 92 ? 7.793 -7.413 9.100 1.00 95.50 92 ASP A CA 1
ATOM 749 C C . ASP A 1 92 ? 7.465 -7.649 7.613 1.00 95.50 92 ASP A C 1
ATOM 751 O O . ASP A 1 92 ? 8.288 -7.404 6.731 1.00 95.50 92 ASP A O 1
ATOM 755 N N . ARG A 1 93 ? 6.237 -8.096 7.314 1.00 95.12 93 ARG A N 1
ATOM 756 C CA . ARG A 1 93 ? 5.804 -8.475 5.960 1.00 95.12 93 ARG A CA 1
ATOM 757 C C . ARG A 1 93 ? 5.684 -7.295 4.995 1.00 95.12 93 ARG A C 1
ATOM 759 O O . ARG A 1 93 ? 5.694 -7.514 3.782 1.00 95.12 93 ARG A O 1
ATOM 766 N N . PHE A 1 94 ? 5.573 -6.064 5.493 1.00 97.56 94 PHE A N 1
ATOM 767 C CA . PHE A 1 94 ? 5.535 -4.873 4.651 1.00 97.56 94 PHE A CA 1
ATOM 768 C C . PHE A 1 94 ? 6.958 -4.344 4.471 1.00 97.56 94 PHE A C 1
ATOM 770 O O . PHE A 1 94 ? 7.556 -3.782 5.388 1.00 97.56 94 PHE A O 1
ATOM 777 N N . SER A 1 95 ? 7.514 -4.517 3.280 1.00 97.69 95 SER A N 1
ATOM 778 C CA . SER A 1 95 ? 8.841 -4.018 2.930 1.00 97.69 95 SER A CA 1
ATOM 779 C C . SER A 1 95 ? 8.907 -3.718 1.440 1.00 97.69 95 SER A C 1
ATOM 781 O O . SER A 1 95 ? 8.101 -4.219 0.653 1.00 97.69 95 SER A O 1
ATOM 783 N N . GLU A 1 96 ? 9.885 -2.902 1.053 1.00 97.44 96 GLU A N 1
ATOM 784 C CA . GLU A 1 96 ? 10.116 -2.613 -0.359 1.00 97.44 96 GLU A CA 1
ATOM 785 C C . GLU A 1 96 ? 10.549 -3.876 -1.111 1.00 97.44 96 GLU A C 1
ATOM 787 O O . GLU A 1 96 ? 10.067 -4.118 -2.209 1.00 97.44 96 GLU A O 1
ATOM 792 N N . ASP A 1 97 ? 11.371 -4.725 -0.493 1.00 97.81 97 ASP A N 1
ATOM 793 C CA . ASP A 1 97 ? 11.832 -5.977 -1.099 1.00 97.81 97 ASP A CA 1
ATOM 794 C C . ASP A 1 97 ? 10.673 -6.945 -1.377 1.00 97.81 97 ASP A C 1
ATOM 796 O O . ASP A 1 97 ? 10.604 -7.548 -2.451 1.00 97.81 97 ASP A O 1
ATOM 800 N N . ASN A 1 98 ? 9.714 -7.054 -0.450 1.00 97.75 98 ASN A N 1
ATOM 801 C CA . ASN A 1 98 ? 8.524 -7.883 -0.644 1.00 97.75 98 ASN A CA 1
ATOM 802 C C . ASN A 1 98 ? 7.615 -7.313 -1.736 1.00 97.75 98 ASN A C 1
ATOM 804 O O . ASN A 1 98 ? 7.054 -8.077 -2.520 1.00 97.75 98 ASN A O 1
ATOM 808 N N . PHE A 1 99 ? 7.494 -5.986 -1.812 1.00 97.62 99 PHE A N 1
ATOM 809 C CA . PHE A 1 99 ? 6.745 -5.329 -2.877 1.00 97.62 99 PHE A CA 1
ATOM 810 C C . PHE A 1 99 ? 7.405 -5.537 -4.249 1.00 97.62 99 PHE A C 1
ATOM 812 O O . PHE A 1 99 ? 6.726 -5.914 -5.199 1.00 97.62 99 PHE A O 1
ATOM 819 N N . ILE A 1 100 ? 8.727 -5.377 -4.358 1.00 96.50 100 ILE A N 1
ATOM 820 C CA . ILE A 1 100 ? 9.473 -5.645 -5.597 1.00 96.50 100 ILE A CA 1
ATOM 821 C C . ILE A 1 100 ? 9.301 -7.107 -6.018 1.00 96.50 100 ILE A C 1
ATOM 823 O O . ILE A 1 100 ? 9.028 -7.380 -7.186 1.00 96.50 100 ILE A O 1
ATOM 827 N N . THR A 1 101 ? 9.419 -8.039 -5.069 1.00 97.19 101 THR A N 1
ATOM 828 C CA . THR A 1 101 ? 9.232 -9.474 -5.323 1.00 97.19 101 THR A CA 1
ATOM 829 C C . THR A 1 101 ? 7.827 -9.758 -5.851 1.00 97.19 101 THR A C 1
ATOM 831 O O . THR A 1 101 ? 7.678 -10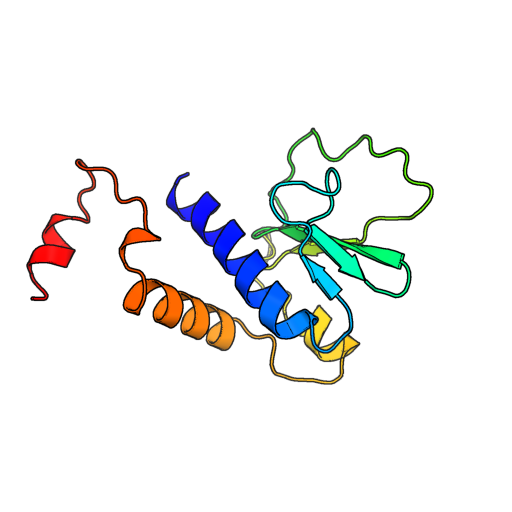.476 -6.837 1.00 97.19 101 THR A O 1
ATOM 834 N N . PHE A 1 102 ? 6.803 -9.155 -5.244 1.00 96.06 102 PHE A N 1
ATOM 835 C CA . PHE A 1 102 ? 5.422 -9.257 -5.710 1.00 96.06 102 PHE A CA 1
ATOM 836 C C . PHE A 1 102 ? 5.269 -8.735 -7.145 1.00 96.06 102 PHE A C 1
ATOM 838 O O . PHE A 1 102 ? 4.765 -9.448 -8.008 1.00 96.06 102 PHE A O 1
ATOM 845 N N . VAL A 1 103 ? 5.777 -7.533 -7.434 1.00 94.44 103 VAL A N 1
ATOM 846 C CA . VAL A 1 103 ? 5.716 -6.940 -8.779 1.00 94.44 103 VAL A CA 1
ATOM 847 C C . VAL A 1 103 ? 6.382 -7.848 -9.812 1.00 94.44 103 VAL A C 1
ATOM 849 O O . VAL A 1 103 ? 5.808 -8.110 -10.864 1.00 94.44 103 VAL A O 1
ATOM 852 N N . GLN A 1 104 ? 7.572 -8.373 -9.515 1.00 93.19 104 GLN A N 1
ATOM 853 C CA . GLN A 1 104 ? 8.263 -9.306 -10.407 1.00 93.19 104 GLN A CA 1
ATOM 854 C C . GLN A 1 104 ? 7.431 -10.565 -10.665 1.00 93.19 104 GLN A C 1
ATOM 856 O O . GLN A 1 104 ? 7.323 -11.000 -11.808 1.00 93.19 104 GLN A O 1
ATOM 861 N N . GLN A 1 105 ? 6.812 -11.131 -9.628 1.00 93.75 105 GLN A N 1
ATOM 862 C CA . GLN A 1 105 ? 5.958 -12.308 -9.766 1.00 93.75 105 GLN A CA 1
ATOM 863 C C . GLN A 1 105 ? 4.736 -12.026 -10.640 1.00 93.75 105 GLN A C 1
ATOM 865 O O . GLN A 1 105 ? 4.466 -12.814 -11.546 1.00 93.75 105 GLN A O 1
ATOM 870 N N . VAL A 1 106 ? 4.035 -10.911 -10.424 1.00 91.38 106 VAL A N 1
ATOM 871 C CA . VAL A 1 106 ? 2.871 -10.533 -11.240 1.00 91.38 106 VAL A CA 1
ATOM 872 C C . VAL A 1 106 ? 3.266 -10.393 -12.708 1.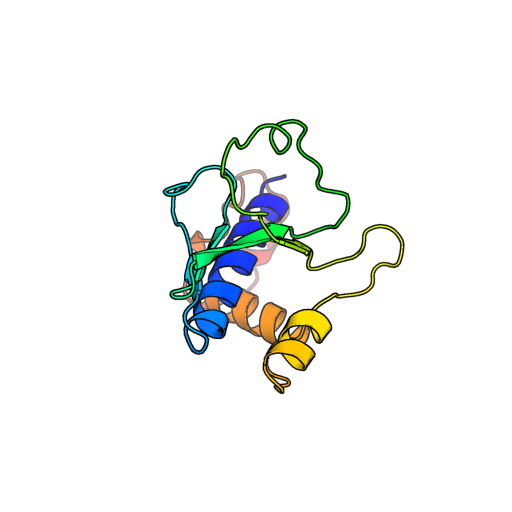00 91.38 106 VAL A C 1
ATOM 874 O O . VAL A 1 106 ? 2.615 -10.967 -13.574 1.00 91.38 106 VAL A O 1
ATOM 877 N N . LEU A 1 107 ? 4.372 -9.706 -12.996 1.00 88.56 107 LEU A N 1
ATOM 878 C CA . LEU A 1 107 ? 4.819 -9.464 -14.369 1.00 88.56 107 LEU A CA 1
ATOM 879 C C . LEU A 1 107 ? 5.336 -10.721 -15.079 1.00 88.56 107 LEU A C 1
ATOM 881 O O . LEU A 1 107 ? 5.173 -10.845 -16.288 1.00 88.56 107 LEU A O 1
ATOM 885 N N . VAL A 1 108 ? 5.936 -11.665 -14.349 1.00 89.12 108 VAL A N 1
ATOM 886 C CA . VAL A 1 108 ? 6.367 -12.955 -14.915 1.00 89.12 108 VAL A CA 1
ATOM 887 C C . VAL A 1 108 ? 5.168 -13.834 -15.274 1.00 89.12 108 VAL A C 1
ATOM 889 O O . VAL A 1 108 ? 5.185 -14.493 -16.310 1.00 89.12 108 VAL A O 1
ATOM 892 N N . HIS A 1 109 ? 4.127 -13.853 -14.439 1.00 88.81 109 HIS A N 1
ATOM 893 C CA . HIS A 1 109 ? 2.942 -14.686 -14.675 1.00 88.81 109 HIS A CA 1
ATOM 894 C C . HIS A 1 109 ? 1.911 -14.020 -15.593 1.00 88.81 109 HIS A C 1
ATOM 896 O O . HIS A 1 109 ? 1.088 -14.713 -16.189 1.00 88.81 109 HIS A O 1
ATOM 902 N N . ASN A 1 110 ? 1.952 -12.694 -15.709 1.00 86.12 110 ASN A N 1
ATOM 903 C CA . ASN A 1 110 ? 1.066 -11.907 -16.551 1.00 86.12 110 ASN A CA 1
ATOM 904 C C . ASN A 1 110 ? 1.844 -10.756 -17.220 1.00 86.12 110 ASN A C 1
ATOM 906 O O . ASN A 1 110 ? 1.720 -9.599 -16.808 1.00 86.12 110 ASN A O 1
ATOM 910 N N . PRO A 1 111 ? 2.658 -11.051 -18.249 1.00 81.00 111 PRO A N 1
ATOM 911 C CA . PRO A 1 111 ? 3.441 -10.031 -18.946 1.00 81.00 111 PRO A CA 1
ATOM 912 C C . PRO A 1 111 ? 2.564 -8.963 -19.619 1.00 81.00 111 PRO A C 1
ATOM 914 O O . PRO A 1 111 ? 2.988 -7.812 -19.731 1.00 81.00 111 PRO A O 1
ATOM 917 N N . ASP A 1 112 ? 1.320 -9.301 -19.974 1.00 79.62 112 ASP A N 1
ATOM 918 C CA . ASP A 1 112 ? 0.344 -8.375 -20.564 1.00 79.62 112 ASP A CA 1
ATOM 919 C C . ASP A 1 112 ? -0.136 -7.292 -19.577 1.00 79.62 112 ASP A C 1
ATOM 921 O O . ASP A 1 112 ? -0.732 -6.295 -19.988 1.00 79.62 112 ASP A O 1
ATOM 925 N N . ALA A 1 113 ? 0.150 -7.437 -18.275 1.00 75.25 113 ALA A N 1
ATOM 926 C CA . ALA A 1 113 ? -0.114 -6.400 -17.275 1.00 75.25 113 ALA A CA 1
ATOM 927 C C . ALA A 1 113 ? 0.708 -5.119 -17.523 1.00 75.25 113 ALA A C 1
ATOM 929 O O . ALA A 1 113 ? 0.317 -4.028 -17.097 1.00 75.25 113 ALA A O 1
ATOM 930 N N . LEU A 1 114 ? 1.837 -5.226 -18.232 1.00 73.62 114 LEU A N 1
ATOM 931 C CA . LEU A 1 114 ? 2.591 -4.075 -18.715 1.00 73.62 114 LEU A CA 1
ATOM 932 C C . LEU A 1 114 ? 2.051 -3.628 -20.074 1.00 73.62 114 LEU A C 1
ATOM 934 O O . LEU A 1 114 ? 2.373 -4.200 -21.112 1.00 73.62 114 LEU A O 1
ATOM 938 N N . ALA A 1 115 ? 1.312 -2.520 -20.088 1.00 67.12 115 ALA A N 1
ATOM 939 C CA . ALA A 1 115 ? 0.983 -1.824 -21.328 1.00 67.12 115 ALA A CA 1
ATOM 940 C C . ALA A 1 115 ? 2.239 -1.130 -21.895 1.00 67.12 115 ALA A C 1
ATOM 942 O O . ALA A 1 115 ? 2.488 0.055 -21.647 1.00 67.12 115 ALA A O 1
ATOM 943 N N . ILE A 1 116 ? 3.061 -1.885 -22.629 1.00 66.44 116 ILE A N 1
ATOM 944 C CA . ILE A 1 116 ? 4.211 -1.360 -23.369 1.00 66.44 116 ILE A CA 1
ATOM 945 C C . ILE A 1 116 ? 3.706 -0.801 -24.703 1.00 66.44 116 ILE A C 1
ATOM 947 O O . ILE A 1 116 ? 3.238 -1.548 -25.561 1.00 66.44 116 ILE A O 1
ATOM 951 N N . GLU A 1 117 ? 3.813 0.516 -24.893 1.00 65.75 117 GLU A N 1
ATOM 952 C CA . GLU A 1 117 ? 3.482 1.158 -26.172 1.00 65.75 117 GLU A CA 1
ATOM 953 C C . GLU A 1 117 ? 4.287 0.533 -27.322 1.00 65.75 117 GLU A C 1
ATOM 955 O O . GLU A 1 117 ? 5.459 0.187 -27.160 1.00 65.75 117 GLU A O 1
ATOM 960 N N . GLU A 1 118 ? 3.687 0.402 -28.509 1.00 63.38 118 GLU A N 1
ATOM 961 C CA . GLU A 1 118 ? 4.346 -0.262 -29.641 1.00 63.38 118 GLU A CA 1
ATOM 962 C C . GLU A 1 118 ? 5.640 0.423 -30.092 1.00 63.38 118 GLU A C 1
ATOM 964 O O . GLU A 1 118 ? 6.537 -0.245 -30.598 1.00 63.38 118 GLU A O 1
ATOM 969 N N . SER A 1 119 ? 5.763 1.728 -29.849 1.00 62.50 119 SER A N 1
ATOM 970 C CA . SER A 1 119 ? 6.958 2.536 -30.107 1.00 62.50 119 SER A CA 1
ATOM 971 C C . SER A 1 119 ? 7.929 2.607 -28.924 1.00 62.50 119 SER A C 1
ATOM 973 O O . SER A 1 119 ? 8.868 3.403 -28.951 1.00 62.50 119 SER A O 1
ATOM 975 N N . SER A 1 120 ? 7.703 1.835 -27.858 1.00 62.75 120 SER A N 1
ATOM 976 C CA . SER A 1 120 ? 8.569 1.859 -26.684 1.00 62.75 120 SER A CA 1
ATOM 977 C C . SER A 1 120 ? 9.960 1.324 -27.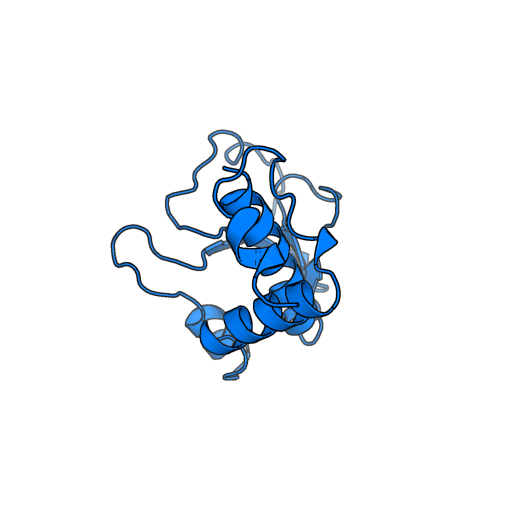041 1.00 62.75 120 SER A C 1
ATOM 979 O O . SER A 1 120 ? 10.073 0.187 -27.506 1.00 62.75 120 SER A O 1
ATOM 981 N N . PRO A 1 121 ? 11.044 2.072 -26.759 1.00 63.16 121 PRO A N 1
ATOM 982 C CA . PRO A 1 121 ? 12.410 1.601 -26.994 1.00 63.16 121 PRO A CA 1
ATOM 983 C C . PRO A 1 121 ? 12.772 0.363 -26.156 1.00 63.16 121 PRO A C 1
ATOM 985 O O . PRO A 1 121 ? 13.804 -0.252 -26.395 1.00 63.16 121 PRO A O 1
ATOM 988 N N . TRP A 1 122 ? 11.925 -0.022 -25.196 1.00 63.22 122 TRP A N 1
ATOM 989 C CA . TRP A 1 122 ? 12.096 -1.203 -24.353 1.00 63.22 122 TRP A CA 1
ATOM 990 C C . TRP A 1 122 ? 11.563 -2.501 -24.984 1.00 63.22 122 TRP A C 1
ATOM 992 O O . TRP A 1 122 ? 11.899 -3.573 -24.489 1.00 63.22 122 TRP A O 1
ATOM 1002 N N . LYS A 1 123 ? 10.798 -2.438 -26.090 1.00 57.84 123 LYS A N 1
ATOM 1003 C CA . LYS A 1 123 ? 10.334 -3.638 -26.825 1.00 57.84 123 LYS A CA 1
ATOM 1004 C C . LYS A 1 123 ? 11.487 -4.447 -27.427 1.00 57.84 123 LYS A C 1
ATOM 1006 O O . LYS A 1 123 ? 11.451 -5.668 -27.429 1.00 57.84 123 LYS A O 1
ATOM 1011 N N . SER A 1 124 ? 12.543 -3.781 -27.895 1.00 55.94 124 SER A N 1
ATOM 1012 C CA . SER A 1 124 ? 13.691 -4.471 -28.499 1.00 55.94 124 SER A CA 1
ATOM 1013 C C . SER A 1 124 ? 14.487 -5.317 -27.500 1.00 55.94 124 SER A C 1
ATOM 1015 O O . SER A 1 124 ? 15.227 -6.204 -27.913 1.00 55.94 124 SER A O 1
ATOM 1017 N N . LEU A 1 125 ? 14.343 -5.059 -26.194 1.00 55.81 125 LEU A N 1
ATOM 1018 C CA . LEU A 1 125 ? 15.026 -5.799 -25.133 1.00 55.81 125 LEU A CA 1
ATOM 1019 C C . LEU A 1 125 ? 14.253 -7.047 -24.689 1.00 55.81 125 LEU A C 1
ATOM 1021 O O . LEU A 1 125 ? 14.895 -8.022 -24.310 1.00 55.81 125 LEU A O 1
ATOM 1025 N N . SER A 1 126 ? 12.916 -7.053 -24.770 1.00 53.34 126 SER A N 1
ATOM 1026 C CA . SER A 1 126 ? 12.110 -8.245 -24.456 1.00 53.34 126 SER A CA 1
ATOM 1027 C C . SER A 1 126 ? 12.264 -9.351 -25.502 1.00 53.34 126 SER A C 1
ATOM 1029 O O . SER A 1 126 ? 12.206 -10.528 -25.161 1.00 53.34 126 SER A O 1
ATOM 1031 N N . ASP A 1 127 ? 12.529 -8.981 -26.757 1.00 53.75 127 ASP A N 1
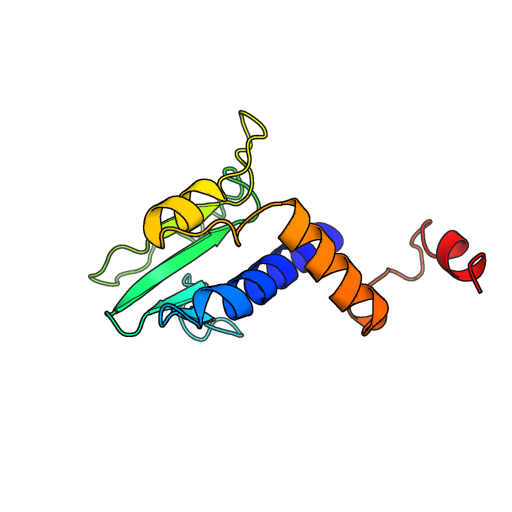ATOM 1032 C CA . ASP A 1 127 ? 12.711 -9.935 -27.860 1.00 53.75 127 ASP A CA 1
ATOM 1033 C C . ASP A 1 127 ? 14.103 -10.600 -27.866 1.00 53.75 127 ASP A C 1
ATOM 1035 O O . ASP A 1 127 ? 14.317 -11.578 -28.577 1.00 53.75 127 ASP A O 1
ATOM 1039 N N . LEU A 1 128 ? 15.056 -10.094 -27.073 1.00 48.53 128 LEU A N 1
ATOM 1040 C CA . LEU A 1 128 ? 16.418 -10.639 -26.959 1.00 48.53 128 LEU A CA 1
ATOM 1041 C C . LEU A 1 128 ? 16.573 -11.673 -25.831 1.00 48.53 128 LEU A C 1
ATOM 1043 O O . LEU A 1 128 ? 17.642 -12.268 -25.703 1.00 48.53 128 LEU A O 1
ATOM 1047 N N . SER A 1 129 ? 15.543 -11.869 -25.004 1.00 46.22 129 SER A N 1
ATOM 1048 C CA . SER A 1 129 ? 15.567 -12.779 -23.850 1.00 46.22 129 SER A CA 1
ATOM 1049 C C . SER A 1 129 ? 14.779 -14.083 -24.039 1.00 46.22 129 SER A C 1
ATOM 1051 O O . SER A 1 129 ? 14.608 -14.808 -23.060 1.00 46.22 129 SER A O 1
ATOM 1053 N N . ASN A 1 130 ? 14.321 -14.381 -25.261 1.00 42.19 130 ASN A N 1
ATOM 1054 C CA . ASN A 1 130 ? 13.699 -15.663 -25.625 1.00 42.19 130 ASN A CA 1
ATOM 1055 C C . ASN A 1 130 ? 14.685 -16.611 -26.314 1.00 42.19 130 ASN A C 1
ATOM 1057 O O . ASN A 1 130 ? 15.388 -16.157 -27.245 1.00 42.19 130 ASN A O 1
#

pLDDT: mean 83.47, std 16.84, range [42.19, 97.88]

Radius of gyration: 16.46 Å; chains: 1; bounding box: 35×34×45 Å

Secondary structure (DSSP, 8-state):
-HHHHHHHHHHHHHHHHHHGGGTEEE-GGGSSTT-SEEETTS-EEEEEEETT---TTTT----SSPEEEEEEE-TTT--B-THHHHHHHT-S---HHHHHHHHHHHHHH-GGGS---TT-TTHHHHTT--

Sequence (130 aa):
MSAENILGLLLEEFLAEKLADYGWYCCWGESVQHVDFCNVDGSLLQVKNRSNTENSSSSKVRIKQPIEKWHRVDAKTGSYRWSYFNNKYNTDRFSEDNFITFVQQVLVHNPDALAIEESSPWKSLSDLSN

Foldseek 3Di:
DQVQVLLVVLVLVLCQVVCVVVQKHACPPCVDPQFGIAGPVGATEHEEQEPPPDDPVNPDDPDPHDHHYDYQAYPPPRDGDQVVVCVVPVHDCRDPVNSVVSVVVCCVVCVVSRPQPPPHPCVVVVVVPD